Protein AF-A0A1V6J5D3-F1 (afdb_monomer_lite)

Sequence (96 aa):
MGCDSVHIHHLAVKPSPIVDLGPDVVICQGESHTFDAGYNPDYTYLWNNNQTSHQITVSTTGYYSVSVTNREQCTRTDEVYLFVSPLPGPLQIKHN

pLDDT: mean 88.04, std 13.48, range [48.06, 98.38]

Secondary structure (DSSP, 8-state):
-------------PPPP-----S-EEEETT--EEEE----TTEEEEETTS--SSEEEE-SSEEEEEEEEETT--EEEEEEEEEEEPPPPP------

Foldseek 3Di:
DDDPPPPDPPPPPDDADDFDQDAAEEDEQVDKDKGARDDDPQKWKQKPVRDTDRMDIDRDWDKIKMWIAGPVRHIDMDIYTYHYDYDPDPPPPPPD

Structure (mmCIF, N/CA/C/O backbone):
data_AF-A0A1V6J5D3-F1
#
_entry.id   AF-A0A1V6J5D3-F1
#
loop_
_atom_site.group_PDB
_atom_site.id
_atom_site.type_symbol
_atom_site.label_atom_id
_atom_site.label_alt_id
_atom_site.label_comp_id
_atom_site.label_asym_id
_atom_site.label_entity_id
_atom_site.label_seq_id
_atom_site.pdbx_PDB_ins_code
_atom_site.Cartn_x
_atom_site.Cartn_y
_atom_site.Cartn_z
_atom_site.occupancy
_atom_site.B_iso_or_equiv
_atom_site.auth_seq_id
_atom_site.auth_comp_id
_atom_site.auth_asym_id
_atom_site.auth_atom_id
_atom_site.pdbx_PDB_model_num
ATOM 1 N N . MET A 1 1 ? 12.933 3.730 -60.760 1.00 48.06 1 MET A N 1
ATOM 2 C CA . MET A 1 1 ? 13.434 4.776 -59.845 1.00 48.06 1 MET A CA 1
ATOM 3 C C . MET A 1 1 ? 12.252 5.101 -58.931 1.00 48.06 1 MET A C 1
ATOM 5 O O . MET A 1 1 ? 11.308 5.685 -59.425 1.00 48.06 1 MET A O 1
ATOM 9 N N . GLY A 1 2 ? 12.078 4.609 -57.710 1.00 65.25 2 GLY A N 1
ATOM 10 C CA . GLY A 1 2 ? 12.998 4.081 -56.709 1.00 65.25 2 GLY A CA 1
ATOM 11 C C . GLY A 1 2 ? 12.769 4.883 -55.420 1.00 65.25 2 GLY A C 1
ATOM 12 O O . GLY A 1 2 ? 13.035 6.077 -55.432 1.00 65.25 2 GLY A O 1
ATOM 13 N N . CYS A 1 3 ? 12.308 4.194 -54.369 1.00 60.69 3 CYS A N 1
ATOM 14 C CA . CYS A 1 3 ? 12.146 4.614 -52.966 1.00 60.69 3 CYS A CA 1
ATOM 15 C C . CYS A 1 3 ? 10.831 5.297 -52.565 1.00 60.69 3 CYS A C 1
ATOM 17 O O . CYS A 1 3 ? 10.720 6.517 -52.573 1.00 60.69 3 CYS A O 1
ATOM 19 N N . ASP A 1 4 ? 9.900 4.485 -52.058 1.00 64.69 4 ASP A N 1
ATOM 20 C CA . ASP A 1 4 ? 9.107 4.888 -50.899 1.00 64.69 4 ASP A CA 1
ATOM 21 C C . ASP A 1 4 ? 9.824 4.312 -49.670 1.00 64.69 4 ASP A C 1
ATOM 23 O O . ASP A 1 4 ? 9.923 3.094 -49.497 1.00 64.69 4 ASP A O 1
ATOM 27 N N . SER A 1 5 ? 10.477 5.178 -48.899 1.00 66.06 5 SER A N 1
ATOM 28 C CA . SER A 1 5 ? 11.189 4.765 -47.693 1.00 66.06 5 SER A CA 1
ATOM 29 C C . SER A 1 5 ? 10.161 4.603 -46.585 1.00 66.06 5 SER A C 1
ATOM 31 O O . SER A 1 5 ? 9.941 5.523 -45.800 1.00 66.06 5 SER A O 1
ATOM 33 N N . VAL A 1 6 ? 9.521 3.436 -46.516 1.00 68.19 6 VAL A N 1
ATOM 34 C CA . VAL A 1 6 ? 8.604 3.121 -45.417 1.00 68.19 6 VAL A CA 1
ATOM 35 C C . VAL A 1 6 ? 9.428 2.963 -44.139 1.00 68.19 6 VAL A C 1
ATOM 37 O O . VAL A 1 6 ? 10.031 1.923 -43.879 1.00 68.19 6 VAL A O 1
ATOM 40 N N . HIS A 1 7 ? 9.487 4.026 -43.341 1.00 67.75 7 HIS A N 1
ATOM 41 C CA . HIS A 1 7 ? 10.085 3.995 -42.015 1.00 67.75 7 HIS A CA 1
ATOM 42 C C . HIS A 1 7 ? 9.089 3.335 -41.055 1.00 67.75 7 HIS A C 1
ATOM 44 O O . HIS A 1 7 ? 8.155 3.969 -40.565 1.00 67.75 7 HIS A O 1
ATOM 50 N N . ILE A 1 8 ? 9.252 2.033 -40.817 1.00 64.81 8 ILE A N 1
ATOM 51 C CA . ILE A 1 8 ? 8.441 1.308 -39.836 1.00 64.81 8 ILE A CA 1
ATOM 52 C C . ILE A 1 8 ? 8.952 1.680 -38.440 1.00 64.81 8 ILE A C 1
ATOM 54 O O . ILE A 1 8 ? 9.908 1.087 -37.934 1.00 64.81 8 ILE A O 1
ATOM 58 N N . HIS A 1 9 ? 8.305 2.658 -37.800 1.00 64.62 9 HIS A N 1
ATOM 59 C CA . HIS A 1 9 ? 8.447 2.862 -36.362 1.00 64.62 9 HIS A CA 1
ATOM 60 C C . HIS A 1 9 ? 7.829 1.657 -35.649 1.00 64.62 9 HIS A C 1
ATOM 62 O O . HIS A 1 9 ? 6.611 1.544 -35.525 1.00 64.62 9 HIS A O 1
ATOM 68 N N . HIS A 1 10 ? 8.677 0.746 -35.177 1.00 58.78 10 HIS A N 1
ATOM 69 C CA . HIS A 1 10 ? 8.270 -0.273 -34.219 1.00 58.78 10 HIS A CA 1
ATOM 70 C C . HIS A 1 10 ? 7.917 0.434 -32.906 1.00 58.78 10 HIS A C 1
ATOM 72 O O . HIS A 1 10 ? 8.779 0.652 -32.055 1.00 58.78 10 HIS A O 1
ATOM 78 N N . LEU A 1 11 ? 6.655 0.837 -32.745 1.00 58.12 11 LEU A N 1
ATOM 79 C CA . LEU A 1 11 ? 6.138 1.246 -31.447 1.00 58.12 11 LEU A CA 1
ATOM 80 C C . LEU A 1 11 ? 6.006 -0.018 -30.595 1.00 58.12 11 LEU A C 1
ATOM 82 O O . LEU A 1 11 ? 4.983 -0.699 -30.615 1.00 58.12 11 LEU A O 1
ATOM 86 N N . ALA A 1 12 ? 7.072 -0.363 -29.879 1.00 61.47 12 ALA A N 1
ATOM 87 C CA . ALA A 1 12 ? 7.002 -1.385 -28.851 1.00 61.47 12 ALA A CA 1
ATOM 88 C C . ALA A 1 12 ? 6.111 -0.842 -27.726 1.00 61.47 12 ALA A C 1
ATOM 90 O O . ALA A 1 12 ? 6.513 0.055 -26.982 1.00 61.47 12 ALA A O 1
ATOM 91 N N . VAL A 1 13 ? 4.879 -1.348 -27.631 1.00 66.62 13 VAL A N 1
ATOM 92 C CA . VAL A 1 13 ? 3.999 -1.064 -26.494 1.00 66.62 13 VAL A CA 1
ATOM 93 C C . VAL A 1 13 ? 4.691 -1.619 -25.257 1.00 66.62 13 VAL A C 1
ATOM 95 O O . VAL A 1 13 ? 4.808 -2.832 -25.090 1.00 66.62 13 VAL A O 1
ATOM 98 N N . LYS A 1 14 ? 5.218 -0.726 -24.420 1.00 70.38 14 LYS A N 1
ATOM 99 C CA . LYS A 1 14 ? 5.914 -1.132 -23.204 1.00 70.38 14 LYS A CA 1
ATOM 100 C C . LYS A 1 14 ? 4.901 -1.754 -22.234 1.00 70.38 14 LYS A C 1
ATOM 102 O O . LYS A 1 14 ? 3.823 -1.178 -22.051 1.00 70.38 14 LYS A O 1
ATOM 107 N N . PRO A 1 15 ? 5.207 -2.905 -21.609 1.00 74.62 15 PRO A N 1
ATOM 108 C CA . PRO A 1 15 ? 4.297 -3.525 -20.657 1.00 74.62 15 PRO A CA 1
ATOM 109 C C . PRO A 1 15 ? 4.094 -2.584 -19.464 1.00 74.62 15 PRO A C 1
ATOM 111 O O . PRO A 1 15 ? 5.050 -2.213 -18.785 1.00 74.62 15 PRO A O 1
ATOM 114 N N . SER A 1 16 ? 2.850 -2.160 -19.236 1.00 80.06 16 SER A N 1
ATOM 115 C CA . SER A 1 16 ? 2.492 -1.377 -18.049 1.00 80.06 16 SER A CA 1
ATOM 116 C C . SER A 1 16 ? 2.450 -2.288 -16.819 1.00 80.06 16 SER A C 1
ATOM 118 O O . SER A 1 16 ? 2.091 -3.459 -16.967 1.00 80.06 16 SER A O 1
ATOM 120 N N . PRO A 1 17 ? 2.780 -1.777 -15.620 1.00 86.19 17 PRO A N 1
ATOM 121 C CA . PRO A 1 17 ? 2.541 -2.508 -14.379 1.00 86.19 17 PRO A CA 1
ATOM 122 C C . PRO A 1 17 ? 1.074 -2.942 -14.285 1.00 86.19 17 PRO A C 1
ATOM 124 O O . PRO A 1 17 ? 0.192 -2.234 -14.767 1.00 86.19 17 PRO A O 1
ATOM 127 N N . ILE A 1 18 ? 0.806 -4.081 -13.659 1.00 86.50 18 ILE A N 1
ATOM 128 C CA . ILE A 1 18 ? -0.542 -4.445 -13.214 1.00 86.50 18 ILE A CA 1
ATOM 129 C C . ILE A 1 18 ? -0.542 -4.222 -11.707 1.00 86.50 18 ILE A C 1
ATOM 131 O O . ILE A 1 18 ? 0.338 -4.742 -11.026 1.00 86.50 18 ILE A O 1
ATOM 135 N N . VAL A 1 19 ? -1.478 -3.417 -11.217 1.00 93.19 19 VAL A N 1
ATOM 136 C CA . VAL A 1 19 ? -1.677 -3.158 -9.791 1.00 93.19 19 VAL A CA 1
ATOM 137 C C . VAL A 1 19 ? -3.170 -3.244 -9.506 1.00 93.19 19 VAL A C 1
ATOM 139 O O . VAL A 1 19 ? -3.964 -2.699 -10.271 1.00 93.19 19 VAL A O 1
ATOM 142 N N . ASP A 1 20 ? -3.514 -4.002 -8.472 1.00 94.81 20 ASP A N 1
ATOM 143 C CA . ASP A 1 20 ? -4.880 -4.283 -8.034 1.00 94.81 20 ASP A CA 1
ATOM 144 C C . ASP A 1 20 ? -4.825 -4.562 -6.527 1.00 94.81 20 ASP A C 1
ATOM 146 O O . ASP A 1 20 ? -4.263 -5.570 -6.094 1.00 94.81 20 ASP A O 1
ATOM 150 N N . LEU A 1 21 ? -5.335 -3.624 -5.735 1.00 95.94 21 LEU A N 1
ATOM 151 C CA . LEU A 1 21 ? -5.437 -3.688 -4.279 1.00 95.94 21 LEU A CA 1
ATOM 152 C C . LEU A 1 21 ? -6.693 -4.441 -3.824 1.00 95.94 21 LEU A C 1
ATOM 154 O O . LEU A 1 21 ? -6.862 -4.678 -2.625 1.00 95.94 21 LEU A O 1
ATOM 158 N N . GLY A 1 22 ? -7.553 -4.845 -4.761 1.00 95.94 22 GLY A N 1
ATOM 159 C CA . GLY A 1 22 ? -8.816 -5.505 -4.487 1.00 95.94 22 GLY A CA 1
ATOM 160 C C . GLY A 1 22 ? -9.933 -4.542 -4.060 1.00 95.94 22 GLY A C 1
ATOM 161 O O . GLY A 1 22 ? -9.851 -3.332 -4.263 1.00 95.94 22 GLY A O 1
ATOM 162 N N . PRO A 1 23 ? -11.034 -5.082 -3.509 1.00 97.19 23 PRO A N 1
ATOM 163 C CA . PRO A 1 23 ? -12.183 -4.288 -3.088 1.00 97.19 23 PRO A CA 1
ATOM 164 C C . PRO A 1 23 ? -11.940 -3.567 -1.756 1.00 97.19 23 PRO A C 1
ATOM 166 O O . PRO A 1 23 ? -11.030 -3.906 -1.000 1.00 97.19 23 PRO A O 1
ATOM 169 N N . ASP A 1 24 ? -12.842 -2.643 -1.426 1.00 97.62 24 ASP A N 1
ATOM 170 C CA . ASP A 1 24 ? -12.887 -1.984 -0.120 1.00 97.62 24 ASP A CA 1
ATOM 171 C C . ASP A 1 24 ? -12.942 -2.984 1.043 1.00 97.62 24 ASP A C 1
ATOM 173 O O . ASP A 1 24 ? -13.602 -4.029 0.984 1.00 97.62 24 ASP A O 1
ATOM 177 N N . VAL A 1 25 ? -12.276 -2.627 2.141 1.00 97.56 25 VAL A N 1
ATOM 178 C CA . VAL A 1 25 ? -12.072 -3.506 3.295 1.00 97.56 25 VAL A CA 1
ATOM 179 C C . VAL A 1 25 ? -12.734 -2.927 4.537 1.00 97.56 25 VAL A C 1
ATOM 181 O O . VAL A 1 25 ? -12.593 -1.747 4.853 1.00 97.56 25 VAL A O 1
ATOM 184 N N . VAL A 1 26 ? -13.410 -3.788 5.299 1.00 97.69 26 VAL A N 1
ATOM 185 C CA . VAL A 1 26 ? -13.902 -3.473 6.643 1.00 97.69 26 VAL A CA 1
ATOM 186 C C . VAL A 1 26 ? -13.119 -4.292 7.662 1.00 97.69 26 VAL A C 1
ATOM 188 O O . VAL A 1 26 ? -13.064 -5.515 7.549 1.00 97.69 26 VAL A O 1
ATOM 191 N N . ILE A 1 27 ? -12.550 -3.630 8.668 1.00 96.88 27 ILE A N 1
ATOM 192 C CA . ILE A 1 27 ? -11.892 -4.276 9.816 1.00 96.88 27 ILE A CA 1
ATOM 193 C C . ILE A 1 27 ? -12.529 -3.830 11.130 1.00 96.88 27 ILE A C 1
ATOM 195 O O . ILE A 1 27 ? -13.158 -2.773 11.189 1.00 96.88 27 ILE A O 1
ATOM 199 N N . CYS A 1 28 ? -12.357 -4.598 12.204 1.00 96.38 28 CYS A N 1
ATOM 200 C CA . CYS A 1 28 ? -12.768 -4.163 13.537 1.00 96.38 28 CYS A CA 1
ATOM 201 C C . CYS A 1 28 ? -11.724 -3.233 14.1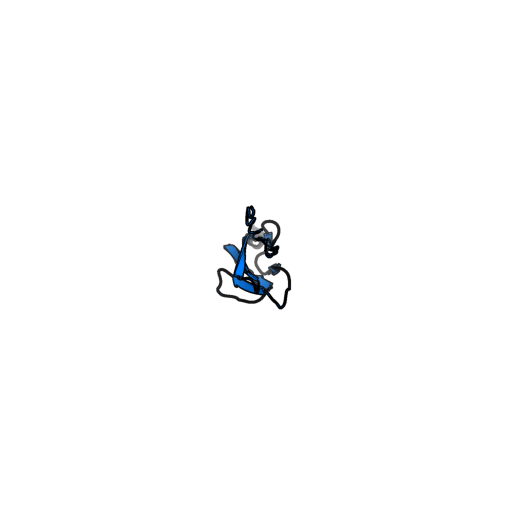65 1.00 96.38 28 CYS A C 1
ATOM 203 O O . CYS A 1 28 ? -10.524 -3.316 13.901 1.00 96.38 28 CYS A O 1
ATOM 205 N N . GLN A 1 29 ? -12.165 -2.347 15.055 1.00 95.31 29 GLN A N 1
ATOM 206 C CA . GLN A 1 29 ? -11.253 -1.527 15.844 1.00 95.31 29 GLN A CA 1
ATOM 207 C C . GLN A 1 29 ? -10.289 -2.413 16.652 1.00 95.31 29 GLN A C 1
ATOM 209 O O . GLN A 1 29 ? -10.713 -3.271 17.424 1.00 95.31 29 GLN A O 1
ATOM 214 N N . GLY A 1 30 ? -8.988 -2.160 16.491 1.00 94.06 30 GLY A N 1
ATOM 215 C CA . GLY A 1 30 ? -7.909 -2.959 17.083 1.00 94.06 30 GLY A CA 1
ATOM 216 C C . GLY A 1 30 ? -7.285 -3.971 16.119 1.00 94.06 30 GLY A C 1
ATOM 217 O O . GLY A 1 30 ? -6.225 -4.511 16.424 1.00 94.06 30 GLY A O 1
ATOM 218 N N . GLU A 1 31 ? -7.893 -4.189 14.954 1.00 96.75 31 GLU A N 1
ATOM 219 C CA . GLU A 1 31 ? -7.317 -4.989 13.876 1.00 96.75 31 GLU A CA 1
ATOM 220 C C . GLU A 1 31 ? -6.480 -4.124 12.923 1.00 96.75 31 GLU A C 1
ATOM 222 O O . GLU A 1 31 ? -6.527 -2.890 12.940 1.00 96.75 31 GLU A O 1
ATOM 227 N N . SER A 1 32 ? -5.709 -4.792 12.070 1.00 97.31 32 SER A N 1
ATOM 228 C CA . SER A 1 32 ? -4.961 -4.180 10.976 1.00 97.31 32 SER A CA 1
ATOM 229 C C . SER A 1 32 ? -5.147 -4.987 9.701 1.00 97.31 32 SER A C 1
ATOM 231 O O . SER A 1 32 ? -5.271 -6.210 9.760 1.00 97.31 32 SER A O 1
ATOM 233 N N . HIS A 1 33 ? -5.089 -4.317 8.557 1.00 97.88 33 HIS A N 1
ATOM 234 C CA . HIS A 1 33 ? -5.103 -4.935 7.240 1.00 97.88 33 HIS A CA 1
ATOM 235 C C . HIS A 1 33 ? -3.803 -4.640 6.492 1.00 97.88 33 HIS A C 1
ATOM 237 O O . HIS A 1 33 ? -3.223 -3.566 6.665 1.00 97.88 33 HIS A O 1
ATOM 243 N N . THR A 1 34 ? -3.356 -5.578 5.660 1.00 98.12 34 THR A N 1
ATOM 244 C CA . THR A 1 34 ? -2.192 -5.393 4.790 1.00 98.12 34 THR A CA 1
ATOM 245 C C . THR A 1 34 ? -2.654 -5.313 3.346 1.00 98.12 34 THR A C 1
ATOM 247 O O . THR A 1 34 ? -3.210 -6.277 2.831 1.00 98.12 34 THR A O 1
ATOM 250 N N . PHE A 1 35 ? -2.394 -4.178 2.702 1.00 97.75 35 PHE A N 1
ATOM 251 C CA . PHE A 1 35 ? -2.560 -4.028 1.261 1.00 97.75 35 PHE A CA 1
ATOM 252 C C . PHE A 1 35 ? -1.250 -4.390 0.561 1.00 97.75 35 PHE A C 1
ATOM 254 O O . PHE A 1 35 ? -0.180 -3.940 0.983 1.00 97.75 35 PHE A O 1
ATOM 261 N N . ASP A 1 36 ? -1.337 -5.187 -0.503 1.00 97.00 36 ASP A N 1
ATOM 262 C CA . ASP A 1 36 ? -0.205 -5.629 -1.318 1.00 97.00 36 ASP A CA 1
ATOM 263 C C . ASP A 1 36 ? -0.400 -5.165 -2.764 1.00 97.00 36 ASP A C 1
ATOM 265 O O . ASP A 1 36 ? -1.355 -5.558 -3.425 1.00 97.00 36 ASP A O 1
ATOM 269 N N . ALA A 1 37 ? 0.511 -4.326 -3.254 1.00 95.12 37 ALA A N 1
ATOM 270 C CA . ALA A 1 37 ? 0.516 -3.836 -4.632 1.00 95.12 37 ALA A CA 1
ATOM 271 C C . ALA A 1 37 ? 1.196 -4.811 -5.619 1.00 95.12 37 ALA A C 1
ATOM 273 O O . ALA A 1 37 ? 1.385 -4.475 -6.790 1.00 95.12 37 ALA A O 1
ATOM 274 N N . GLY A 1 38 ? 1.591 -5.997 -5.145 1.00 93.44 38 GLY A N 1
ATOM 275 C CA . GLY A 1 38 ? 2.342 -7.005 -5.879 1.00 93.44 38 GLY A CA 1
ATOM 276 C C . GLY A 1 38 ? 3.849 -6.770 -5.793 1.00 93.44 38 GLY A C 1
ATOM 277 O O . GLY A 1 38 ? 4.341 -5.659 -5.975 1.00 93.44 38 GLY A O 1
ATOM 278 N N . TYR A 1 39 ? 4.617 -7.833 -5.542 1.00 91.44 39 TYR A N 1
ATOM 279 C CA . TYR A 1 39 ? 6.075 -7.741 -5.493 1.00 91.44 39 TYR A CA 1
ATOM 280 C C . TYR A 1 39 ? 6.709 -7.826 -6.885 1.00 91.44 39 TYR A C 1
ATOM 282 O O . TYR A 1 39 ? 6.609 -8.834 -7.587 1.00 91.44 39 TYR A O 1
ATOM 290 N N . ASN A 1 40 ? 7.463 -6.789 -7.237 1.00 91.94 40 ASN A N 1
ATOM 291 C CA . ASN A 1 40 ? 8.378 -6.785 -8.369 1.00 91.94 40 ASN A CA 1
ATOM 292 C C . ASN A 1 40 ? 9.632 -5.952 -8.034 1.00 91.94 40 ASN A C 1
ATOM 294 O O . ASN A 1 40 ? 9.485 -4.785 -7.656 1.00 91.94 40 ASN A O 1
ATOM 298 N N . PRO A 1 41 ? 10.852 -6.510 -8.175 1.00 90.12 41 PRO A N 1
ATOM 299 C CA . PRO A 1 41 ? 12.103 -5.822 -7.838 1.00 90.12 41 PRO A CA 1
ATOM 300 C C . PRO A 1 41 ? 12.458 -4.672 -8.792 1.00 90.12 41 PRO A C 1
ATOM 302 O O . PRO A 1 41 ? 13.295 -3.832 -8.466 1.00 90.12 41 PRO A O 1
ATOM 305 N N . ASP A 1 42 ? 11.838 -4.629 -9.968 1.00 91.88 42 ASP A N 1
ATOM 306 C CA . ASP A 1 42 ? 12.106 -3.633 -11.002 1.00 91.88 42 ASP A CA 1
ATOM 307 C C . ASP A 1 42 ? 11.135 -2.446 -10.926 1.00 91.88 42 ASP A C 1
ATOM 309 O O . ASP A 1 42 ? 11.201 -1.535 -11.757 1.00 91.88 42 ASP A O 1
ATOM 313 N N . TYR A 1 43 ? 10.199 -2.476 -9.973 1.00 94.69 43 TYR A N 1
ATOM 314 C CA . TYR A 1 43 ? 9.169 -1.461 -9.801 1.00 94.69 43 TYR A CA 1
ATOM 315 C C . TYR A 1 43 ? 9.450 -0.603 -8.570 1.00 94.69 43 TYR A C 1
ATOM 317 O O . TYR A 1 43 ? 10.003 -1.061 -7.569 1.00 94.69 43 TYR A O 1
ATOM 325 N N . THR A 1 44 ? 9.042 0.657 -8.646 1.00 96.31 44 THR A N 1
ATOM 326 C CA . THR A 1 44 ? 8.999 1.578 -7.515 1.00 96.31 44 THR A CA 1
ATOM 327 C C . THR A 1 44 ? 7.554 1.798 -7.095 1.00 96.31 44 THR A C 1
ATOM 329 O O . THR A 1 44 ? 6.661 1.871 -7.939 1.00 96.31 44 THR A O 1
ATOM 332 N N . TYR A 1 45 ? 7.334 1.905 -5.787 1.00 97.38 45 TYR A N 1
ATOM 333 C CA . TYR A 1 45 ? 6.018 2.082 -5.181 1.00 97.38 45 TYR A CA 1
ATOM 334 C C . TYR A 1 45 ? 6.003 3.418 -4.452 1.00 97.38 45 TYR A C 1
ATOM 336 O O . TYR A 1 45 ? 6.991 3.795 -3.816 1.00 97.38 45 TYR A O 1
ATOM 344 N N . LEU A 1 46 ? 4.887 4.129 -4.540 1.00 98.06 46 LEU A N 1
ATOM 345 C CA . LEU A 1 46 ? 4.638 5.334 -3.767 1.00 98.06 46 LEU A CA 1
ATOM 346 C C . LEU A 1 46 ? 3.192 5.330 -3.293 1.00 98.06 46 LEU A C 1
ATOM 348 O O . LEU A 1 46 ? 2.270 5.438 -4.099 1.00 98.06 46 LEU A O 1
ATOM 352 N N . TRP A 1 47 ? 3.015 5.222 -1.985 1.00 98.25 47 TRP A N 1
ATOM 353 C CA . TRP A 1 47 ? 1.713 5.287 -1.338 1.00 98.25 47 TRP A CA 1
ATOM 354 C C . TRP A 1 47 ? 1.361 6.724 -0.952 1.00 98.25 47 TRP A C 1
ATOM 356 O O . TRP A 1 47 ? 2.243 7.550 -0.701 1.00 98.25 47 TRP A O 1
ATOM 366 N N . ASN A 1 48 ? 0.069 7.022 -0.823 1.00 98.00 48 ASN A N 1
ATOM 367 C CA . ASN A 1 48 ? -0.425 8.329 -0.368 1.00 98.00 48 ASN A CA 1
ATOM 368 C C . ASN A 1 48 ? 0.008 8.716 1.063 1.00 98.00 48 ASN A C 1
ATOM 370 O O . ASN A 1 48 ? -0.078 9.882 1.442 1.00 98.00 48 ASN A O 1
ATOM 374 N N . ASN A 1 49 ? 0.508 7.761 1.849 1.00 95.81 49 ASN A N 1
ATOM 375 C CA . ASN A 1 49 ? 1.112 7.978 3.165 1.00 95.81 49 ASN A CA 1
ATOM 376 C C . ASN A 1 49 ? 2.653 8.115 3.121 1.00 95.81 49 ASN A C 1
ATOM 378 O O . ASN A 1 49 ? 3.308 8.049 4.161 1.00 95.81 49 ASN A O 1
ATOM 382 N N . ASN A 1 50 ? 3.230 8.312 1.930 1.00 97.12 50 ASN A N 1
ATOM 383 C CA . ASN A 1 50 ? 4.668 8.417 1.650 1.00 97.12 50 ASN A CA 1
ATOM 384 C C . ASN A 1 50 ? 5.484 7.136 1.897 1.00 97.12 50 ASN A C 1
ATOM 386 O O . ASN A 1 50 ? 6.715 7.191 1.936 1.00 97.12 50 ASN A O 1
ATOM 390 N N . GLN A 1 51 ? 4.839 5.978 2.053 1.00 97.56 51 GLN A N 1
ATOM 391 C CA . GLN A 1 51 ? 5.548 4.700 2.076 1.00 97.56 51 GLN A CA 1
ATOM 392 C C . GLN A 1 51 ? 5.958 4.279 0.659 1.00 97.56 51 GLN A C 1
ATOM 394 O O . GLN A 1 51 ? 5.311 4.632 -0.326 1.00 97.56 51 GLN A O 1
ATOM 399 N N . THR A 1 52 ? 7.044 3.511 0.558 1.00 97.19 52 THR A N 1
ATOM 400 C CA . THR A 1 52 ? 7.613 3.040 -0.722 1.00 97.19 52 THR A CA 1
ATOM 401 C C . THR A 1 52 ? 7.790 1.522 -0.793 1.00 97.19 52 THR A C 1
ATOM 403 O O . THR A 1 52 ? 8.361 0.988 -1.742 1.00 97.19 52 THR A O 1
ATOM 406 N N . SER A 1 53 ? 7.301 0.812 0.224 1.00 96.88 53 SER A N 1
ATOM 407 C CA . SER A 1 53 ? 7.218 -0.648 0.226 1.00 96.88 53 SER A CA 1
ATOM 408 C C . SER A 1 53 ? 6.128 -1.11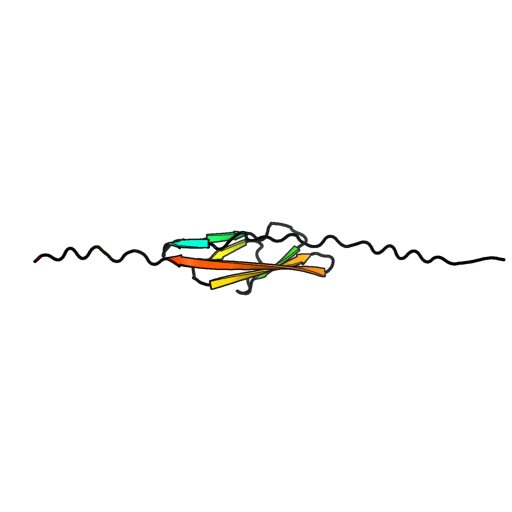7 -0.744 1.00 96.88 53 SER A C 1
ATOM 410 O O . SER A 1 53 ? 5.152 -0.409 -0.956 1.00 96.88 53 SER A O 1
ATOM 412 N N . HIS A 1 54 ? 6.257 -2.322 -1.299 1.00 96.06 54 HIS A N 1
ATOM 413 C CA . HIS A 1 54 ? 5.190 -2.962 -2.083 1.00 96.06 54 HIS A CA 1
ATOM 414 C C . HIS A 1 54 ? 3.959 -3.315 -1.229 1.00 96.06 54 HIS A C 1
ATOM 416 O O . HIS A 1 54 ? 2.858 -3.426 -1.754 1.00 96.06 54 HIS A O 1
ATOM 422 N N . GLN A 1 55 ? 4.147 -3.438 0.088 1.00 97.44 55 GLN A N 1
ATOM 423 C CA . GLN A 1 55 ? 3.092 -3.693 1.067 1.00 97.44 55 GLN A CA 1
ATOM 424 C C . GLN A 1 55 ? 3.031 -2.596 2.126 1.00 97.44 55 GLN A C 1
ATOM 426 O O . GLN A 1 55 ? 4.077 -2.124 2.592 1.00 97.44 55 GLN A O 1
ATOM 431 N N . ILE A 1 56 ? 1.815 -2.271 2.566 1.00 98.00 56 ILE A N 1
ATOM 432 C CA . ILE A 1 56 ? 1.561 -1.413 3.727 1.00 98.00 56 ILE A CA 1
ATOM 433 C C . ILE A 1 56 ? 0.589 -2.094 4.685 1.00 98.00 56 ILE A C 1
ATOM 435 O O . ILE A 1 56 ? -0.376 -2.720 4.257 1.00 98.00 56 ILE A O 1
ATOM 439 N N . THR A 1 57 ? 0.829 -1.947 5.987 1.00 98.06 57 THR A N 1
ATOM 440 C CA . THR A 1 57 ? -0.100 -2.401 7.029 1.00 98.06 57 THR A CA 1
ATOM 441 C C . THR A 1 57 ? -0.744 -1.190 7.676 1.00 98.06 57 THR A C 1
ATOM 443 O O . THR A 1 57 ? -0.052 -0.288 8.150 1.00 98.06 57 THR A O 1
ATOM 446 N N . VAL A 1 58 ? -2.071 -1.170 7.683 1.00 97.19 58 VAL A N 1
ATOM 447 C CA . VAL A 1 58 ? -2.883 -0.018 8.064 1.00 97.19 58 VAL A CA 1
ATOM 448 C C . VAL A 1 58 ? -4.018 -0.438 8.989 1.00 97.19 58 VAL A C 1
ATOM 450 O O . VAL A 1 58 ? -4.509 -1.563 8.940 1.00 97.19 58 VAL A O 1
ATOM 453 N N . SER A 1 59 ? -4.424 0.470 9.869 1.00 97.19 59 SER A N 1
ATOM 454 C CA . SER A 1 59 ? -5.445 0.212 10.894 1.00 97.19 59 SER A CA 1
ATOM 455 C C . SER A 1 59 ? -6.347 1.425 11.131 1.00 97.19 59 SER A C 1
ATOM 457 O O . SER A 1 59 ? -6.950 1.566 12.193 1.00 97.19 59 SER A O 1
ATOM 459 N N . THR A 1 60 ? -6.381 2.358 10.180 1.00 97.25 60 THR A N 1
ATOM 460 C CA . THR A 1 60 ? -7.100 3.630 10.295 1.00 97.25 60 THR A CA 1
ATOM 461 C C . THR A 1 60 ? -8.015 3.812 9.102 1.00 97.25 60 THR A C 1
ATOM 463 O O . THR A 1 60 ? -7.597 3.578 7.975 1.00 97.25 60 THR A O 1
ATOM 466 N N . THR A 1 61 ? -9.245 4.259 9.342 1.00 98.06 61 THR A N 1
ATOM 467 C CA . THR A 1 61 ? -10.206 4.523 8.269 1.00 98.06 61 THR A CA 1
ATOM 468 C C . THR A 1 61 ? -9.659 5.562 7.293 1.00 98.06 61 THR A C 1
ATOM 470 O O . THR A 1 61 ? -9.217 6.631 7.721 1.00 98.06 61 THR A O 1
ATOM 473 N N . GLY A 1 62 ? -9.731 5.282 5.994 1.00 97.88 62 GLY A N 1
ATOM 474 C CA . GLY A 1 62 ? -9.260 6.200 4.964 1.00 97.88 62 GLY A CA 1
ATOM 475 C C . GLY A 1 62 ? -9.109 5.554 3.593 1.00 97.88 62 GLY A C 1
ATOM 476 O O . GLY A 1 62 ? -9.255 4.344 3.438 1.00 97.88 62 GLY A O 1
ATOM 477 N N . TYR A 1 63 ? -8.808 6.396 2.606 1.00 98.19 63 TYR A N 1
ATOM 478 C CA . TYR A 1 63 ? -8.394 5.952 1.280 1.00 98.19 63 TYR A CA 1
ATOM 479 C C . TYR A 1 63 ? -6.900 5.649 1.282 1.00 98.19 63 TYR A C 1
ATOM 481 O O . TYR A 1 63 ? -6.102 6.428 1.814 1.00 98.19 63 TYR A O 1
ATOM 489 N N . TYR A 1 64 ? -6.531 4.545 0.651 1.00 98.12 64 TYR A N 1
ATOM 490 C CA . TYR A 1 64 ? -5.156 4.141 0.420 1.00 98.12 64 TYR A CA 1
ATOM 491 C C . TYR A 1 64 ? -4.953 3.983 -1.075 1.00 98.12 64 TYR A C 1
ATOM 493 O O . TYR A 1 64 ? -5.652 3.206 -1.714 1.00 98.12 64 TYR A O 1
ATOM 501 N N . SER A 1 65 ? -4.001 4.731 -1.626 1.00 98.06 65 SER A N 1
ATOM 502 C CA . SER A 1 65 ? -3.645 4.633 -3.037 1.00 98.06 65 SER A CA 1
ATOM 503 C C . SER A 1 65 ? -2.157 4.400 -3.204 1.00 98.06 65 SER A C 1
ATOM 505 O O . SER A 1 65 ? -1.341 4.935 -2.445 1.00 98.06 65 SER A O 1
ATOM 507 N N . VAL A 1 66 ? -1.811 3.587 -4.198 1.00 98.00 66 VAL A N 1
ATOM 508 C CA . VAL A 1 66 ? -0.431 3.261 -4.559 1.00 98.00 66 VAL A CA 1
ATOM 509 C C . VAL A 1 66 ? -0.188 3.630 -6.008 1.00 98.00 66 VAL A C 1
ATOM 511 O O . VAL A 1 66 ? -0.984 3.309 -6.882 1.00 98.00 66 VAL A O 1
ATOM 514 N N . SER A 1 67 ? 0.930 4.292 -6.276 1.00 97.38 67 SER A N 1
ATOM 515 C CA . SER A 1 67 ? 1.454 4.488 -7.624 1.00 97.38 67 SER A CA 1
ATOM 516 C C . SER A 1 67 ? 2.656 3.577 -7.834 1.00 97.38 67 SER A C 1
ATOM 518 O O . SER A 1 67 ? 3.653 3.683 -7.121 1.00 97.38 67 SER A O 1
ATOM 520 N N . VAL A 1 68 ? 2.561 2.690 -8.819 1.00 96.62 68 VAL A N 1
ATOM 521 C CA . VAL A 1 68 ? 3.592 1.718 -9.190 1.00 96.62 68 VAL A CA 1
ATOM 522 C C . VAL A 1 68 ? 4.207 2.137 -10.515 1.00 96.62 68 VAL A C 1
ATOM 524 O O . VAL A 1 68 ? 3.494 2.303 -11.506 1.00 96.62 68 VAL A O 1
ATOM 527 N N . THR A 1 69 ? 5.526 2.312 -10.549 1.00 94.88 69 THR A N 1
ATOM 528 C CA . THR A 1 69 ? 6.266 2.715 -11.753 1.00 94.88 69 THR A CA 1
ATOM 529 C C . THR A 1 69 ? 7.315 1.671 -12.105 1.00 94.88 69 THR A C 1
ATOM 531 O O . THR A 1 69 ? 8.091 1.258 -11.250 1.00 94.88 69 THR A O 1
ATOM 534 N N . ASN A 1 70 ? 7.359 1.234 -13.364 1.00 92.31 70 ASN A N 1
ATOM 535 C CA . ASN A 1 70 ? 8.387 0.297 -13.831 1.00 92.31 70 ASN A CA 1
ATOM 536 C C . ASN A 1 70 ? 9.674 1.013 -14.293 1.00 92.31 70 ASN A C 1
ATOM 538 O O . ASN A 1 70 ? 9.713 2.233 -14.456 1.00 92.31 70 ASN A O 1
ATOM 542 N N . ARG A 1 71 ? 10.731 0.239 -14.587 1.00 90.31 71 ARG A N 1
ATOM 543 C CA . ARG A 1 71 ? 11.992 0.747 -15.177 1.00 90.31 71 ARG A CA 1
ATOM 544 C C . ARG A 1 71 ? 11.801 1.584 -16.439 1.00 90.31 71 ARG A C 1
ATOM 546 O O . ARG A 1 71 ? 12.555 2.520 -16.682 1.00 90.31 71 ARG A O 1
ATOM 553 N N . GLU A 1 72 ? 10.770 1.266 -17.210 1.00 89.50 72 GLU A N 1
ATOM 554 C CA . GLU A 1 72 ? 10.427 1.933 -18.460 1.00 89.50 72 GLU A CA 1
ATOM 555 C C . GLU A 1 72 ? 9.647 3.246 -18.281 1.00 89.50 72 GLU A C 1
ATOM 557 O O . GLU A 1 72 ? 9.234 3.844 -19.280 1.00 89.50 72 GLU A O 1
ATOM 562 N N . GLN A 1 73 ? 9.475 3.698 -17.031 1.00 88.69 73 GLN A N 1
ATOM 563 C CA . GLN A 1 73 ? 8.750 4.907 -16.631 1.00 88.69 73 GLN A CA 1
ATOM 564 C C . GLN A 1 73 ? 7.246 4.867 -16.953 1.00 88.69 73 GLN A C 1
ATOM 566 O O . GLN A 1 73 ? 6.599 5.903 -17.086 1.00 88.69 73 GLN A O 1
ATOM 571 N N . CYS A 1 74 ? 6.663 3.674 -17.084 1.00 91.81 74 CYS A N 1
ATOM 572 C CA . CYS A 1 74 ? 5.215 3.507 -17.127 1.00 91.81 74 CYS A CA 1
ATOM 573 C C . CYS A 1 74 ? 4.671 3.414 -15.703 1.00 91.81 74 CYS A C 1
ATOM 575 O O . CYS A 1 74 ? 5.105 2.555 -14.932 1.00 91.81 74 CYS A O 1
ATOM 577 N N . THR A 1 75 ? 3.680 4.249 -15.397 1.00 92.94 75 THR A N 1
ATOM 578 C CA . THR A 1 75 ? 3.030 4.297 -14.085 1.00 92.94 75 THR A CA 1
ATOM 579 C C . TH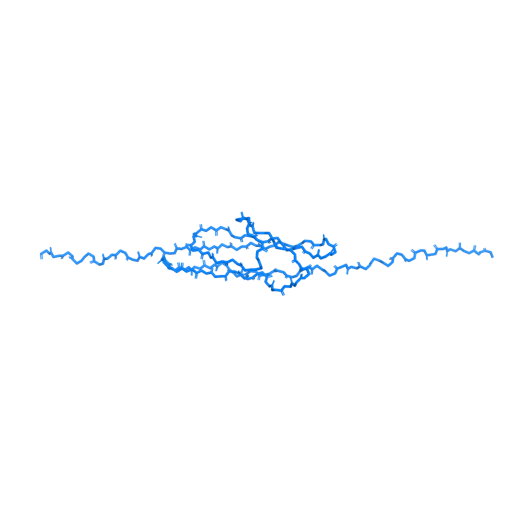R A 1 75 ? 1.598 3.774 -14.156 1.00 92.94 75 THR A C 1
ATOM 581 O O . THR A 1 75 ? 0.863 4.011 -15.127 1.00 92.94 75 THR A O 1
ATOM 584 N N . ARG A 1 76 ? 1.193 3.064 -13.104 1.00 95.31 76 ARG A N 1
ATOM 585 C CA . ARG A 1 76 ? -0.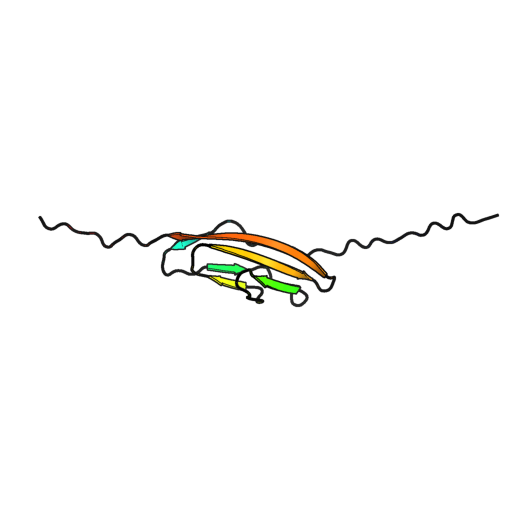199 2.729 -12.801 1.00 95.31 76 ARG A CA 1
ATOM 586 C C . ARG A 1 76 ? -0.508 3.048 -11.353 1.00 95.31 76 ARG A C 1
ATOM 588 O O . ARG A 1 76 ? 0.387 3.031 -10.514 1.00 95.31 76 ARG A O 1
ATOM 595 N N . THR A 1 77 ? -1.772 3.336 -11.099 1.00 95.69 77 THR A N 1
ATOM 596 C CA . THR A 1 77 ? -2.267 3.698 -9.780 1.00 95.69 77 THR A CA 1
ATOM 597 C C . THR A 1 77 ? -3.518 2.896 -9.500 1.00 95.69 77 THR A C 1
ATOM 599 O O . THR A 1 77 ? -4.299 2.663 -10.423 1.00 95.69 77 THR A O 1
ATOM 602 N N . ASP A 1 78 ? -3.688 2.516 -8.243 1.00 97.62 78 ASP A N 1
ATOM 603 C CA . ASP A 1 78 ? -4.930 1.955 -7.732 1.00 97.62 78 ASP A CA 1
ATOM 604 C C . ASP A 1 78 ? -5.260 2.552 -6.360 1.00 97.62 78 ASP A C 1
ATOM 606 O O . ASP A 1 78 ? -4.362 3.053 -5.671 1.00 97.62 78 ASP A O 1
ATOM 610 N N . GLU A 1 79 ? -6.541 2.554 -5.998 1.00 97.88 79 GLU A N 1
ATOM 611 C CA . GLU A 1 79 ? -7.078 3.146 -4.771 1.00 97.88 79 GLU A CA 1
ATOM 612 C C . GLU A 1 79 ? -8.150 2.245 -4.155 1.00 97.88 79 GLU A C 1
ATOM 614 O O . GLU A 1 79 ? -9.028 1.742 -4.847 1.00 97.88 79 GLU A O 1
ATOM 619 N N . VAL A 1 80 ? -8.102 2.104 -2.832 1.00 98.19 80 VAL A N 1
ATOM 620 C CA . VAL A 1 80 ? -9.039 1.303 -2.040 1.00 98.19 80 VAL A CA 1
ATOM 621 C C . VAL A 1 80 ? -9.446 2.051 -0.773 1.00 98.19 80 VAL A C 1
ATOM 623 O O . VAL A 1 80 ? -8.660 2.824 -0.208 1.00 98.19 80 VAL A O 1
ATOM 626 N N . TYR A 1 81 ? -10.670 1.827 -0.298 1.00 98.38 81 TYR A N 1
ATOM 627 C CA . TYR A 1 81 ? -11.147 2.367 0.969 1.00 98.38 81 TYR A CA 1
ATOM 628 C C . TYR A 1 81 ? -11.079 1.325 2.090 1.00 98.38 81 TYR A C 1
ATOM 630 O O . TYR A 1 81 ? -11.543 0.193 1.954 1.00 98.38 81 TYR A O 1
ATOM 638 N N . LEU A 1 82 ? -10.535 1.726 3.240 1.00 98.19 82 LEU A N 1
ATOM 639 C CA . LEU A 1 82 ? -10.582 0.940 4.470 1.00 98.19 82 LEU A CA 1
ATOM 640 C C . LEU A 1 82 ? -11.517 1.608 5.472 1.00 98.19 82 LEU A C 1
ATOM 642 O O . LEU A 1 82 ? -11.347 2.782 5.808 1.00 98.19 82 LEU A O 1
ATOM 646 N N . PHE A 1 83 ? -12.457 0.836 6.009 1.00 98.00 83 PHE A N 1
ATOM 647 C CA . PHE A 1 83 ? -13.355 1.250 7.079 1.00 98.00 83 PHE A CA 1
ATOM 648 C C . PHE A 1 83 ? -13.080 0.471 8.368 1.00 98.00 83 PHE A C 1
ATOM 650 O O . PHE A 1 83 ? -13.175 -0.755 8.408 1.00 98.00 83 PHE A O 1
ATOM 657 N N . VAL A 1 84 ? -12.777 1.187 9.451 1.00 97.88 84 VAL A N 1
ATOM 658 C CA . VAL A 1 84 ? -12.645 0.606 10.793 1.00 97.88 84 VAL A CA 1
ATOM 659 C C . VAL A 1 84 ? -13.992 0.675 11.506 1.00 97.88 84 VAL A C 1
ATOM 661 O O . VAL A 1 84 ? -14.449 1.751 11.897 1.00 97.88 84 VAL A O 1
ATOM 664 N N . SER A 1 85 ? -14.619 -0.482 11.705 1.00 96.19 85 SER A N 1
ATOM 665 C CA . SER A 1 85 ? -15.851 -0.618 12.473 1.00 96.19 85 SER A CA 1
ATOM 666 C C . SER A 1 85 ? -15.558 -0.521 13.976 1.00 96.19 85 SER A C 1
ATOM 668 O O . SER A 1 85 ? -14.740 -1.294 14.487 1.00 96.19 85 SER A O 1
ATOM 670 N N . PRO A 1 86 ? -16.226 0.379 14.721 1.00 92.50 86 PRO A N 1
ATOM 671 C CA . PRO A 1 86 ? -16.053 0.473 16.166 1.00 92.50 86 PRO A CA 1
ATOM 672 C C . PRO A 1 86 ? -16.518 -0.813 16.858 1.00 92.50 86 PRO A C 1
ATOM 674 O O . PRO A 1 86 ? -17.465 -1.468 16.412 1.00 92.50 86 PRO A O 1
ATOM 677 N N . LEU A 1 87 ? -15.870 -1.164 17.973 1.00 85.31 87 LEU A N 1
ATOM 678 C CA . LEU A 1 87 ? -16.335 -2.271 18.808 1.00 85.31 87 LEU A CA 1
ATOM 679 C C . LEU A 1 87 ? -17.694 -1.913 19.434 1.00 85.31 87 LEU A C 1
ATOM 681 O O . LEU A 1 87 ? -17.889 -0.763 19.847 1.00 85.31 87 LEU A O 1
ATOM 685 N N . PRO A 1 88 ? -18.628 -2.875 19.561 1.00 81.56 88 PRO A N 1
ATOM 686 C CA . PRO A 1 88 ? -19.821 -2.673 20.366 1.00 81.56 88 PRO A CA 1
ATOM 687 C C . PRO A 1 88 ? -19.411 -2.234 21.773 1.00 81.56 88 PRO A C 1
ATOM 689 O O . PRO A 1 88 ? -18.529 -2.839 22.387 1.00 81.56 88 PRO A O 1
ATOM 692 N N . GLY A 1 89 ? -20.039 -1.173 22.284 1.00 75.19 89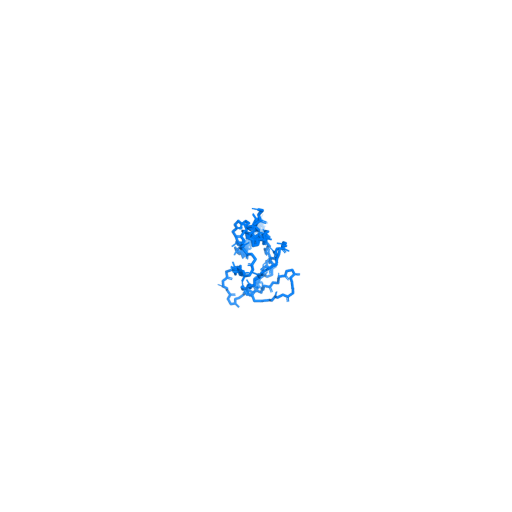 GLY A N 1
ATOM 693 C CA . GLY A 1 89 ? -19.809 -0.740 23.659 1.00 75.19 89 GLY A CA 1
ATOM 694 C C . GLY A 1 89 ? -20.088 -1.881 24.648 1.00 75.19 89 GLY A C 1
ATOM 695 O O . GLY A 1 89 ? -20.879 -2.779 24.340 1.00 75.19 89 GLY A O 1
ATOM 696 N N . PRO A 1 90 ? -19.467 -1.867 25.842 1.00 75.19 90 PRO A N 1
ATOM 697 C CA . PRO A 1 90 ? -19.739 -2.882 26.850 1.00 75.19 90 PRO A CA 1
ATOM 698 C C . PRO A 1 90 ? -21.242 -2.926 27.128 1.00 75.19 90 PRO A C 1
ATOM 700 O O . PRO A 1 90 ? -21.867 -1.874 27.302 1.00 75.19 90 PRO A O 1
ATOM 703 N N . LEU A 1 91 ? -21.811 -4.137 27.155 1.00 67.69 91 LEU A N 1
ATOM 704 C CA . LEU A 1 91 ? -23.211 -4.362 27.506 1.00 67.69 91 LEU A CA 1
ATOM 705 C C . LEU A 1 91 ? -23.502 -3.642 28.825 1.00 67.69 91 LEU A C 1
ATOM 707 O O . LEU A 1 91 ? -23.040 -4.053 29.889 1.00 67.69 91 LEU A O 1
ATOM 711 N N . GLN A 1 92 ? -24.259 -2.548 28.756 1.00 64.88 92 GLN A N 1
ATOM 712 C CA . GLN A 1 92 ? -24.770 -1.878 29.942 1.00 64.88 92 GLN A CA 1
ATOM 713 C C . GLN A 1 92 ? -25.899 -2.756 30.484 1.00 64.88 92 GLN A C 1
ATOM 715 O O . GLN A 1 92 ? -27.061 -2.581 30.116 1.00 64.88 92 GLN A O 1
ATOM 720 N N . ILE A 1 93 ? -25.563 -3.740 31.322 1.00 70.19 93 ILE A N 1
ATOM 721 C CA . ILE A 1 93 ? -26.566 -4.447 32.118 1.00 70.19 93 ILE A CA 1
ATOM 722 C C . ILE A 1 93 ? -27.122 -3.402 33.089 1.00 70.19 93 ILE A C 1
ATOM 724 O O . ILE A 1 93 ? -26.507 -3.101 34.111 1.00 70.19 93 ILE A O 1
ATOM 728 N N . LYS A 1 94 ? -28.251 -2.779 32.735 1.00 61.53 94 LYS A N 1
ATOM 729 C CA . LYS A 1 94 ? -28.987 -1.913 33.657 1.00 61.53 94 LYS A CA 1
ATOM 730 C C . LYS A 1 94 ? -29.503 -2.797 34.791 1.00 61.53 94 LYS A C 1
ATOM 732 O O . LYS A 1 94 ? -30.532 -3.445 34.636 1.00 61.53 94 LYS A O 1
ATOM 737 N N . HIS A 1 95 ? -28.783 -2.839 35.910 1.00 66.31 95 HIS A N 1
ATOM 738 C CA . HIS A 1 95 ? -29.382 -3.242 37.176 1.00 66.31 95 HIS A CA 1
ATOM 739 C C . HIS A 1 95 ? -30.398 -2.160 37.548 1.00 66.31 95 HIS A C 1
ATOM 741 O O . HIS A 1 95 ? -30.018 -1.027 37.844 1.00 66.31 95 HIS A O 1
ATOM 747 N N . ASN A 1 96 ? -31.677 -2.507 37.438 1.00 62.97 96 ASN A N 1
ATOM 748 C CA . ASN A 1 96 ? -32.803 -1.761 37.981 1.00 62.97 96 ASN A CA 1
ATOM 7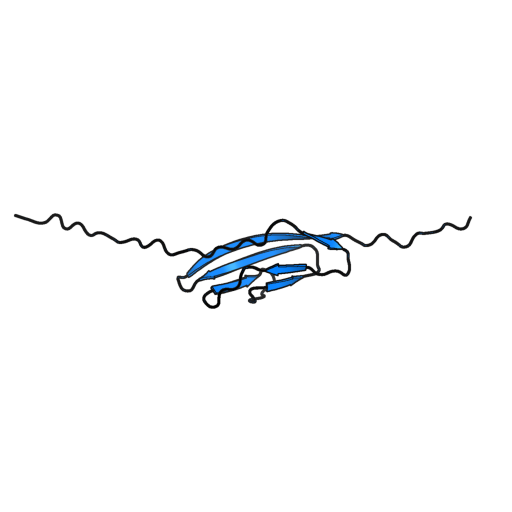49 C C . ASN A 1 96 ? -33.469 -2.619 39.049 1.00 62.97 96 ASN A C 1
ATOM 751 O O . ASN A 1 96 ? -33.619 -3.833 38.777 1.00 62.97 96 ASN A O 1
#

Radius of gyration: 23.13 Å; chains: 1; bounding box: 46×16×98 Å